Protein AF-A0A7Y4QI23-F1 (afdb_monomer_lite)

pLDDT: mean 88.88, std 5.69, range [62.66, 97.19]

Radius of gyration: 22.79 Å; chains: 1; bounding box: 59×29×66 Å

Sequence (123 aa):
MKRLICFLIILISCCLTSLYIGYHFGFMVGGKRVTTTRAVTLTGDLFVLQKLRTGDFSNATSELEYACFVNSVDVLSDAGWRIPSRRKVVVPLLKAYRQTYRTNQTDWKPVERELEALLKQEP

Secondary structure (DSSP, 8-state):
-HHHHHHHHHHHHHHHHHHHHHHHHHHHHHHHHHHHHHHHHHHHHHHHHHHHHTT-HHHHHHHHHHHHHHHHHHHHH---TTHHHHHHHHHHHHHHHHHHS---GGG--HHHHHHHHHHTT--

Foldseek 3Di:
DVVVVVVVVVVVVVVVVVVVVVVVVCVVVVVVVVVVVVVVVVVLVVVLVVCVVVVVPVVSVVSVVVVLLVVLLVLLPDPDPCSVVVCVVSLVVVVVVVVVDDPPPVPDDPSRVSSVVSSVVPD

Structure (mmCIF, N/CA/C/O backbone):
data_AF-A0A7Y4QI23-F1
#
_entry.id   AF-A0A7Y4QI23-F1
#
loop_
_atom_site.group_PDB
_atom_site.id
_atom_site.type_symbol
_atom_site.label_atom_id
_atom_site.label_alt_id
_atom_site.label_comp_id
_atom_site.label_asym_id
_atom_site.label_entity_id
_atom_site.label_seq_id
_atom_site.pdbx_PDB_ins_code
_atom_site.Cartn_x
_atom_site.Cartn_y
_atom_site.Cartn_z
_atom_site.occupancy
_atom_site.B_iso_or_equiv
_atom_site.auth_seq_id
_atom_site.auth_comp_id
_atom_site.auth_asym_id
_atom_site.auth_atom_id
_atom_site.pdbx_PDB_model_num
ATOM 1 N N . MET A 1 1 ? 39.439 0.978 -44.180 1.00 62.66 1 MET A N 1
ATOM 2 C CA . MET A 1 1 ? 38.376 -0.005 -43.858 1.00 62.66 1 MET A CA 1
ATO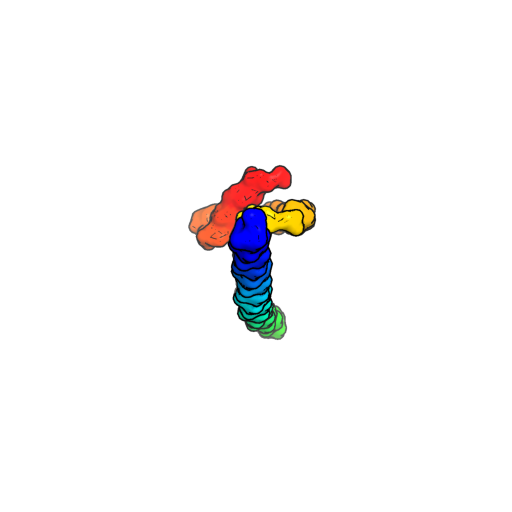M 3 C C . MET A 1 1 ? 38.631 -0.769 -42.555 1.00 62.66 1 MET A C 1
ATOM 5 O O . MET A 1 1 ? 37.814 -0.634 -41.660 1.00 62.66 1 MET A O 1
ATOM 9 N N . LYS A 1 2 ? 39.770 -1.462 -42.362 1.00 73.06 2 LYS A N 1
ATOM 10 C CA . LYS A 1 2 ? 40.076 -2.184 -41.099 1.00 73.06 2 LYS A CA 1
ATOM 11 C C . LYS A 1 2 ? 39.965 -1.329 -39.822 1.00 73.06 2 LYS A C 1
ATOM 13 O O . LYS A 1 2 ? 39.351 -1.759 -38.860 1.00 73.06 2 LYS A O 1
ATOM 18 N N . ARG A 1 3 ? 40.477 -0.090 -39.839 1.00 82.56 3 ARG A N 1
ATOM 19 C CA . ARG A 1 3 ? 40.393 0.830 -38.686 1.00 82.56 3 ARG A CA 1
ATOM 20 C C . ARG A 1 3 ? 38.950 1.212 -38.324 1.00 82.56 3 ARG A C 1
ATOM 22 O O . ARG A 1 3 ? 38.620 1.233 -37.150 1.00 82.56 3 ARG A O 1
ATOM 29 N N . LEU A 1 4 ? 38.086 1.441 -39.318 1.00 84.81 4 LEU A N 1
ATOM 30 C CA . LEU A 1 4 ? 36.665 1.754 -39.097 1.00 84.81 4 LEU A CA 1
ATOM 31 C C . LEU A 1 4 ? 35.911 0.571 -38.478 1.00 84.81 4 LEU A C 1
ATOM 33 O O . LEU A 1 4 ? 35.111 0.766 -37.572 1.00 84.81 4 LEU A O 1
ATOM 37 N N . ILE A 1 5 ? 36.222 -0.653 -38.914 1.00 87.44 5 ILE A N 1
ATOM 38 C CA . ILE A 1 5 ? 35.643 -1.878 -38.346 1.00 87.44 5 ILE A CA 1
ATOM 39 C C . ILE A 1 5 ? 36.075 -2.044 -36.879 1.00 87.44 5 ILE A C 1
ATOM 41 O O . ILE A 1 5 ? 35.233 -2.306 -36.026 1.00 87.44 5 ILE A O 1
ATOM 45 N N . CYS A 1 6 ? 37.353 -1.811 -36.557 1.00 86.88 6 CYS A N 1
ATOM 46 C CA . CYS A 1 6 ? 37.834 -1.829 -35.171 1.00 86.88 6 CYS A CA 1
ATOM 47 C C . CYS A 1 6 ? 37.112 -0.796 -34.289 1.00 86.88 6 CYS A C 1
ATOM 49 O O . CYS A 1 6 ? 36.688 -1.135 -33.187 1.00 86.88 6 CYS A O 1
ATOM 51 N N . PHE A 1 7 ? 36.928 0.439 -34.774 1.00 90.38 7 PHE A N 1
ATOM 52 C CA 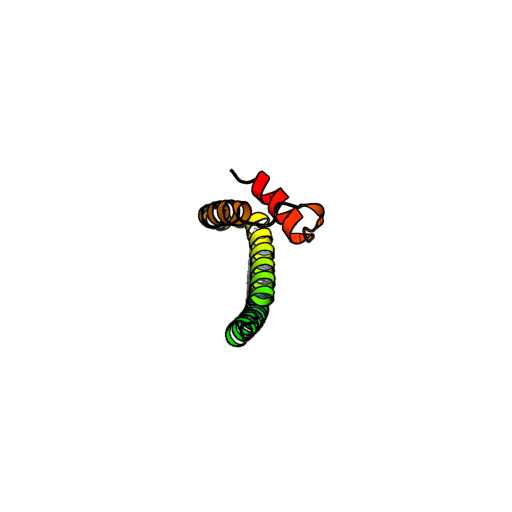. PHE A 1 7 ? 36.199 1.473 -34.030 1.00 90.38 7 PHE A CA 1
ATOM 53 C C . PHE A 1 7 ? 34.738 1.091 -33.776 1.00 90.38 7 PHE A C 1
ATOM 55 O O . PHE A 1 7 ? 34.255 1.265 -32.660 1.00 90.38 7 PHE A O 1
ATOM 62 N N . LEU A 1 8 ? 34.052 0.525 -34.773 1.00 91.56 8 LEU A N 1
ATOM 63 C CA . LEU A 1 8 ? 32.661 0.093 -34.632 1.00 91.56 8 LEU A CA 1
ATOM 64 C C . LEU A 1 8 ? 32.514 -1.016 -33.577 1.00 91.56 8 LEU A C 1
ATOM 66 O O . LEU A 1 8 ? 31.612 -0.964 -32.748 1.00 91.56 8 LEU A O 1
ATOM 70 N N . ILE A 1 9 ? 33.429 -1.990 -33.568 1.00 90.62 9 ILE A N 1
ATOM 71 C CA . ILE A 1 9 ? 33.425 -3.090 -32.591 1.00 90.62 9 ILE A CA 1
ATOM 72 C C . ILE A 1 9 ? 33.644 -2.561 -31.170 1.00 90.62 9 ILE A C 1
ATOM 74 O O . ILE A 1 9 ? 32.941 -2.972 -30.248 1.00 90.62 9 ILE A O 1
ATOM 78 N N . ILE A 1 10 ? 34.584 -1.629 -30.989 1.00 92.50 10 ILE A N 1
ATOM 79 C CA . ILE A 1 10 ? 34.850 -1.010 -29.682 1.00 92.50 10 ILE A CA 1
ATOM 80 C C . ILE A 1 10 ? 33.626 -0.223 -29.204 1.00 92.50 10 ILE A C 1
ATOM 82 O O . ILE A 1 10 ? 33.237 -0.352 -28.044 1.00 92.50 10 ILE A O 1
ATOM 86 N N . LEU A 1 11 ? 32.988 0.541 -30.095 1.00 92.81 11 LEU A N 1
ATOM 87 C CA . LEU A 1 11 ? 31.780 1.301 -29.780 1.00 92.81 11 LEU A CA 1
ATOM 88 C C . LEU A 1 11 ? 30.644 0.370 -29.330 1.00 92.81 11 LEU A C 1
ATOM 90 O O . LEU A 1 11 ? 30.075 0.571 -28.261 1.00 92.81 11 LEU A O 1
ATOM 94 N N . ILE A 1 12 ? 30.364 -0.683 -30.103 1.00 92.88 12 ILE A N 1
ATOM 95 C CA . ILE A 1 12 ? 29.316 -1.664 -29.787 1.00 92.88 12 ILE A CA 1
ATOM 96 C C . ILE A 1 12 ? 29.617 -2.362 -28.455 1.00 92.88 12 ILE A C 1
ATOM 98 O O . ILE A 1 12 ? 28.734 -2.471 -27.608 1.00 92.88 12 ILE A O 1
ATOM 102 N N . SER A 1 13 ? 30.864 -2.780 -28.229 1.00 93.12 13 SER A N 1
ATOM 103 C CA . SER A 1 13 ? 31.288 -3.406 -26.970 1.00 93.12 13 SER A CA 1
ATOM 104 C C . SER A 1 13 ? 31.101 -2.472 -25.763 1.00 93.12 13 SER A C 1
ATOM 106 O O . SER A 1 13 ? 30.573 -2.878 -24.724 1.00 93.12 13 SER A O 1
ATOM 108 N N . CYS A 1 14 ? 31.445 -1.189 -25.907 1.00 91.56 14 CYS A N 1
ATOM 109 C CA . CYS A 1 14 ? 31.246 -0.174 -24.870 1.00 91.56 14 CYS A CA 1
ATOM 110 C C . CYS A 1 14 ? 29.751 0.062 -24.571 1.00 91.56 14 CYS A C 1
ATOM 112 O O . CYS A 1 14 ? 29.333 0.132 -23.412 1.00 91.56 14 CYS A O 1
ATOM 114 N N . CYS A 1 15 ? 28.909 0.107 -25.606 1.00 89.50 15 CYS A N 1
ATOM 115 C CA . CYS A 1 15 ? 27.460 0.227 -25.442 1.00 89.50 15 CYS A CA 1
ATOM 116 C C . CYS A 1 15 ? 26.852 -0.995 -24.737 1.00 89.50 15 CYS A C 1
ATOM 118 O O . CYS A 1 15 ? 26.024 -0.845 -23.843 1.00 89.50 15 CYS A O 1
ATOM 120 N N . LEU A 1 16 ? 27.278 -2.209 -25.093 1.00 91.56 16 LEU A N 1
ATOM 121 C CA . LEU A 1 16 ? 26.758 -3.434 -24.480 1.00 91.56 16 LEU A CA 1
ATOM 122 C C . LEU A 1 16 ? 27.165 -3.561 -23.010 1.00 91.56 16 LEU A C 1
ATOM 124 O O . LEU A 1 16 ? 26.342 -3.919 -22.169 1.00 91.56 16 LEU A O 1
ATOM 128 N N . THR A 1 17 ? 28.414 -3.232 -22.683 1.00 90.25 17 THR A N 1
ATOM 129 C CA . THR A 1 17 ? 28.905 -3.282 -21.298 1.00 90.25 17 THR A CA 1
ATOM 130 C C . THR A 1 17 ? 28.241 -2.227 -20.415 1.00 90.25 17 THR A C 1
ATOM 132 O O . THR A 1 17 ? 27.820 -2.550 -19.305 1.00 90.25 17 THR A O 1
ATOM 135 N N . SER A 1 18 ? 28.058 -0.998 -20.908 1.00 89.62 18 SER A N 1
ATOM 136 C CA . SER A 1 18 ? 27.332 0.050 -20.172 1.00 89.62 18 SER A CA 1
ATOM 137 C C . SER A 1 18 ? 25.857 -0.301 -19.943 1.00 89.62 18 SER A C 1
ATOM 139 O O . SER A 1 18 ? 25.369 -0.149 -18.821 1.00 89.62 18 SER A O 1
ATOM 141 N N . LEU A 1 19 ? 25.165 -0.851 -20.949 1.00 89.75 19 LEU A N 1
ATOM 142 C CA . LEU A 1 19 ? 23.796 -1.363 -20.806 1.00 89.75 19 LEU A CA 1
ATOM 143 C C . LEU A 1 19 ? 23.710 -2.487 -19.769 1.00 89.75 19 LEU A C 1
ATOM 145 O O . LEU A 1 19 ? 22.837 -2.461 -18.902 1.00 89.75 19 LEU A O 1
ATOM 149 N N . TYR A 1 20 ? 24.627 -3.454 -19.828 1.00 90.50 20 TYR A N 1
ATOM 150 C CA . TYR A 1 20 ? 24.655 -4.584 -18.902 1.00 90.50 20 TYR A CA 1
ATOM 151 C C . TYR A 1 20 ? 24.890 -4.137 -17.455 1.00 90.50 20 TYR A C 1
ATOM 153 O O . TYR A 1 20 ? 24.159 -4.554 -16.555 1.00 90.50 20 TYR A O 1
ATOM 161 N N . ILE A 1 21 ? 25.867 -3.252 -17.228 1.00 88.25 21 ILE A N 1
ATOM 162 C CA . ILE A 1 21 ? 26.164 -2.708 -15.897 1.00 88.25 21 ILE A CA 1
ATOM 163 C C . ILE A 1 21 ? 24.973 -1.897 -15.379 1.00 88.25 21 ILE A C 1
ATOM 165 O O . ILE A 1 21 ? 24.564 -2.091 -14.234 1.00 88.25 21 ILE A O 1
ATOM 169 N N . GLY A 1 22 ? 24.378 -1.040 -16.214 1.00 85.56 22 GLY A N 1
ATOM 170 C CA . GLY A 1 22 ? 23.193 -0.261 -15.852 1.00 85.56 22 GLY A CA 1
ATOM 171 C C . GLY A 1 22 ? 22.005 -1.147 -15.472 1.00 85.56 22 GLY A C 1
ATOM 172 O O . GLY A 1 22 ? 21.373 -0.921 -14.439 1.00 85.56 22 GLY A O 1
ATOM 173 N N . TYR A 1 23 ? 21.750 -2.202 -16.250 1.00 85.75 23 TYR A N 1
ATOM 174 C CA . TYR A 1 23 ? 20.704 -3.183 -15.963 1.00 85.75 23 TYR A CA 1
ATOM 175 C C . TYR A 1 23 ? 20.961 -3.931 -14.649 1.00 85.75 23 TYR A C 1
ATOM 177 O O . TYR A 1 23 ? 20.077 -3.996 -13.795 1.00 85.75 23 TYR A O 1
ATOM 185 N N . HIS A 1 24 ? 22.175 -4.449 -14.439 1.00 85.00 24 HIS A N 1
ATOM 186 C CA . HIS A 1 24 ? 22.521 -5.177 -13.216 1.00 85.00 24 HIS A CA 1
ATOM 187 C C . HIS A 1 24 ? 22.464 -4.294 -11.975 1.00 85.00 24 HIS A C 1
ATOM 189 O O . HIS A 1 24 ? 21.939 -4.710 -10.940 1.00 85.00 24 HIS A O 1
ATOM 195 N N . PHE A 1 25 ? 22.987 -3.074 -12.069 1.00 83.00 25 PHE A N 1
ATOM 196 C CA . PHE A 1 25 ? 22.954 -2.131 -10.963 1.00 83.00 25 PHE A CA 1
ATOM 197 C C . PHE A 1 25 ? 21.513 -1.723 -10.643 1.00 83.00 25 PHE A C 1
ATOM 199 O O . PHE A 1 25 ? 21.110 -1.764 -9.480 1.00 83.00 25 PHE A O 1
ATOM 206 N N . GLY A 1 26 ? 20.705 -1.437 -11.668 1.00 80.81 26 GLY A N 1
ATOM 207 C CA . GLY A 1 26 ? 19.275 -1.174 -11.524 1.00 80.81 26 GLY A CA 1
ATOM 208 C C . GLY A 1 26 ? 18.525 -2.339 -10.875 1.00 80.81 26 GLY A C 1
ATOM 209 O O . GLY A 1 26 ? 17.751 -2.125 -9.943 1.00 80.81 26 GLY A O 1
ATOM 210 N N . PHE A 1 27 ? 18.806 -3.577 -11.290 1.00 81.00 27 PHE A N 1
ATOM 211 C CA . PHE A 1 27 ? 18.200 -4.778 -10.715 1.00 81.00 27 PHE A CA 1
ATOM 212 C C . PHE A 1 27 ? 18.607 -4.995 -9.252 1.00 81.00 27 PHE A C 1
ATOM 214 O O . PHE A 1 27 ? 17.754 -5.275 -8.413 1.00 81.00 27 PHE A O 1
ATOM 221 N N . MET A 1 28 ? 19.887 -4.819 -8.910 1.00 81.19 28 MET A N 1
ATOM 222 C CA . MET A 1 28 ? 20.361 -4.962 -7.529 1.00 81.19 28 MET A CA 1
ATOM 223 C C . MET A 1 28 ? 19.789 -3.885 -6.605 1.00 81.19 28 MET A C 1
ATOM 225 O O . MET A 1 28 ? 19.337 -4.195 -5.502 1.00 81.19 28 MET A O 1
ATOM 229 N N . VAL A 1 2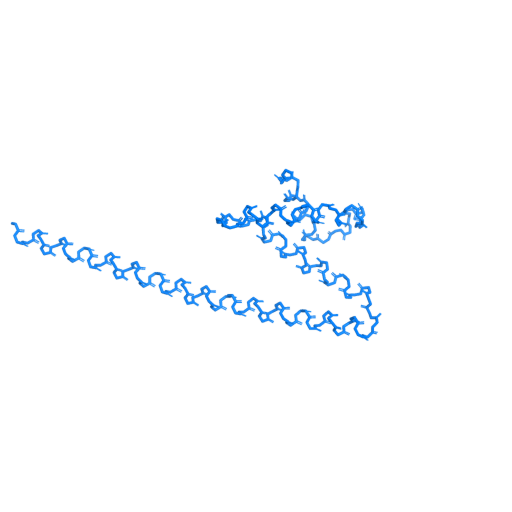9 ? 19.795 -2.622 -7.040 1.00 82.75 29 VAL A N 1
ATOM 230 C CA . VAL A 1 29 ? 19.226 -1.512 -6.265 1.00 82.75 29 VAL A CA 1
ATOM 231 C C . VAL A 1 29 ? 17.715 -1.686 -6.126 1.00 82.75 29 VAL A C 1
ATOM 233 O O . VAL A 1 29 ? 17.189 -1.548 -5.021 1.00 82.75 29 VAL A O 1
ATOM 236 N N . GLY A 1 30 ? 17.025 -2.055 -7.208 1.00 79.19 30 GLY A N 1
ATOM 237 C CA . GLY A 1 30 ? 15.600 -2.375 -7.193 1.00 79.19 30 GLY A CA 1
ATOM 238 C C . GLY A 1 30 ? 15.277 -3.525 -6.240 1.00 79.19 30 GLY A C 1
ATOM 239 O O . GLY A 1 30 ? 14.390 -3.394 -5.401 1.00 79.19 30 GLY A O 1
ATOM 240 N N . GLY A 1 31 ? 16.050 -4.613 -6.287 1.00 83.06 31 GLY A N 1
ATOM 241 C CA . GLY A 1 31 ? 15.901 -5.761 -5.393 1.00 83.06 31 GLY A CA 1
ATOM 242 C C . GLY A 1 31 ? 16.083 -5.394 -3.920 1.00 83.06 31 GLY A C 1
ATOM 243 O O . GLY A 1 31 ? 15.255 -5.766 -3.091 1.00 83.06 31 GLY A O 1
ATOM 244 N N . LYS A 1 32 ? 17.113 -4.603 -3.585 1.00 82.00 32 LYS A N 1
ATOM 245 C CA . LYS A 1 32 ? 17.318 -4.104 -2.214 1.00 82.00 32 LYS A CA 1
ATOM 246 C C . LYS A 1 32 ? 16.152 -3.236 -1.747 1.00 82.00 32 LYS A C 1
ATOM 248 O O . LYS A 1 32 ? 15.644 -3.465 -0.655 1.00 82.00 32 LYS A O 1
ATOM 253 N N . ARG A 1 33 ? 15.690 -2.298 -2.584 1.00 79.00 33 ARG A N 1
ATOM 254 C CA . ARG A 1 33 ? 14.532 -1.442 -2.275 1.00 79.00 33 ARG A CA 1
ATOM 255 C C . ARG A 1 33 ? 13.278 -2.269 -2.003 1.00 79.00 33 ARG A C 1
ATOM 257 O O . ARG A 1 33 ? 12.649 -2.068 -0.974 1.00 79.00 33 ARG A O 1
ATOM 264 N N . VAL A 1 34 ? 12.965 -3.243 -2.861 1.00 83.62 34 VAL A N 1
ATOM 265 C CA . VAL A 1 34 ? 11.803 -4.129 -2.679 1.00 83.62 34 VAL A CA 1
ATOM 266 C C . VAL A 1 34 ? 11.892 -4.907 -1.367 1.00 83.62 34 VAL A C 1
ATOM 268 O O . VAL A 1 34 ? 10.896 -5.006 -0.653 1.00 83.62 34 VAL A O 1
ATOM 271 N N . THR A 1 35 ? 13.064 -5.441 -1.018 1.00 85.19 35 THR A N 1
ATOM 272 C CA . THR A 1 35 ? 13.259 -6.153 0.254 1.00 85.19 35 THR A CA 1
ATOM 273 C C . THR A 1 35 ? 13.063 -5.231 1.453 1.00 85.19 35 THR A C 1
ATOM 275 O O . THR A 1 35 ? 12.365 -5.605 2.393 1.00 85.19 35 THR A O 1
ATOM 278 N N . THR A 1 36 ? 13.617 -4.016 1.416 1.00 83.44 36 THR A N 1
ATOM 279 C CA . THR A 1 36 ? 13.420 -3.021 2.478 1.00 83.44 36 THR A CA 1
ATOM 280 C C . THR A 1 36 ? 11.947 -2.647 2.624 1.00 83.44 36 THR A C 1
ATOM 282 O O . THR A 1 36 ? 11.429 -2.698 3.735 1.00 83.44 36 THR A O 1
ATOM 285 N N . THR A 1 37 ? 11.244 -2.354 1.525 1.00 83.44 37 THR A N 1
ATOM 286 C CA . THR A 1 37 ? 9.803 -2.058 1.558 1.00 83.44 37 THR A CA 1
ATOM 287 C C . THR A 1 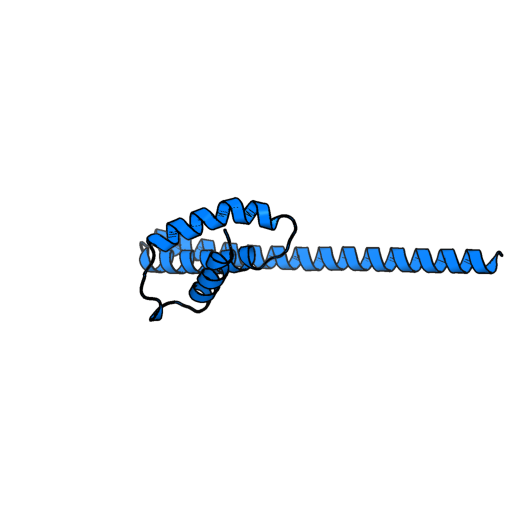37 ? 9.016 -3.219 2.159 1.00 83.44 37 THR A C 1
ATOM 289 O O . THR A 1 37 ? 8.220 -3.003 3.064 1.00 83.44 37 THR A O 1
ATOM 292 N N . ARG A 1 38 ? 9.291 -4.464 1.744 1.00 85.75 38 ARG A N 1
ATOM 293 C CA . ARG A 1 38 ? 8.635 -5.657 2.308 1.00 85.75 38 ARG A CA 1
ATOM 294 C C . ARG A 1 38 ? 8.886 -5.821 3.805 1.00 85.75 38 ARG A C 1
ATOM 296 O O . ARG A 1 38 ? 7.969 -6.208 4.518 1.00 85.75 38 ARG A O 1
ATOM 303 N N . ALA A 1 39 ? 10.098 -5.538 4.281 1.00 86.44 39 ALA A N 1
ATOM 304 C CA . ALA A 1 39 ? 10.417 -5.612 5.704 1.00 86.44 39 ALA A CA 1
ATOM 305 C C . ALA A 1 39 ? 9.638 -4.564 6.517 1.00 86.44 39 ALA A C 1
ATOM 307 O O . ALA A 1 39 ? 9.119 -4.877 7.590 1.00 86.44 39 ALA A O 1
ATOM 308 N N . VAL A 1 40 ? 9.505 -3.344 5.986 1.00 84.25 40 VAL A N 1
ATOM 309 C CA . VAL A 1 40 ? 8.697 -2.280 6.601 1.00 84.25 40 VAL A CA 1
ATOM 310 C C . VAL A 1 40 ? 7.218 -2.668 6.622 1.00 84.25 40 VAL A C 1
ATOM 312 O O . VAL A 1 40 ? 6.603 -2.603 7.683 1.00 84.25 40 VAL A O 1
ATOM 315 N N . THR A 1 41 ? 6.668 -3.145 5.498 1.00 87.19 41 THR A N 1
ATOM 316 C CA . THR A 1 41 ? 5.278 -3.623 5.420 1.00 87.19 41 THR A CA 1
ATOM 317 C C . THR A 1 41 ? 5.021 -4.746 6.420 1.00 87.19 41 THR A C 1
ATOM 319 O O . THR A 1 41 ? 4.095 -4.643 7.211 1.00 87.19 41 THR A O 1
ATOM 322 N N . LEU A 1 42 ? 5.889 -5.763 6.474 1.00 89.25 42 LEU A N 1
ATOM 323 C CA . LEU A 1 42 ? 5.756 -6.874 7.420 1.00 89.25 42 LEU A CA 1
ATOM 324 C C . LEU A 1 42 ? 5.747 -6.398 8.877 1.00 89.25 42 LEU A C 1
ATOM 326 O O . LEU A 1 42 ? 4.960 -6.882 9.686 1.00 89.25 42 LEU A O 1
ATOM 330 N N . THR A 1 43 ? 6.627 -5.456 9.218 1.00 89.56 43 THR A N 1
ATOM 331 C CA . THR A 1 43 ? 6.705 -4.908 10.579 1.00 89.56 43 THR A CA 1
ATOM 332 C C . THR A 1 43 ? 5.430 -4.137 10.927 1.00 89.56 43 THR A C 1
ATOM 334 O O . THR A 1 43 ? 4.889 -4.318 12.017 1.00 89.56 43 THR A O 1
ATOM 337 N N . GLY A 1 44 ? 4.918 -3.326 9.994 1.00 89.50 44 GLY A N 1
ATOM 338 C CA . GLY A 1 44 ? 3.645 -2.619 10.149 1.00 89.50 44 GLY A CA 1
ATOM 339 C C . GLY A 1 44 ? 2.466 -3.576 10.320 1.00 89.50 44 GLY A C 1
ATOM 340 O O . GLY A 1 44 ? 1.698 -3.441 11.271 1.00 89.50 44 GLY A O 1
ATOM 341 N N . ASP A 1 45 ? 2.377 -4.597 9.468 1.00 90.69 45 ASP A N 1
ATOM 342 C CA . ASP A 1 45 ? 1.324 -5.613 9.519 1.00 90.69 45 ASP A CA 1
ATOM 343 C C . ASP A 1 45 ? 1.339 -6.369 10.853 1.00 90.69 45 ASP A C 1
ATOM 345 O O . ASP A 1 45 ? 0.295 -6.552 11.479 1.00 90.69 45 ASP A O 1
ATOM 349 N N . LEU A 1 46 ? 2.520 -6.768 11.341 1.00 93.69 46 LEU A N 1
ATOM 350 C CA . LEU A 1 46 ? 2.658 -7.431 12.641 1.00 93.69 46 LEU A CA 1
ATOM 351 C C . LEU A 1 46 ? 2.192 -6.540 13.795 1.00 93.69 46 LEU A C 1
ATOM 353 O O . LEU A 1 46 ? 1.512 -7.022 14.702 1.00 93.69 46 LEU A O 1
ATOM 357 N N . PHE A 1 47 ? 2.516 -5.249 13.752 1.00 93.25 47 PHE A N 1
ATOM 358 C CA . PHE A 1 47 ? 2.080 -4.296 14.768 1.00 93.25 47 PHE A CA 1
ATOM 359 C C . PHE A 1 47 ? 0.556 -4.107 14.762 1.00 93.25 47 PHE A C 1
ATOM 361 O O . PHE A 1 47 ? -0.076 -4.123 15.821 1.00 93.25 47 PHE A O 1
ATOM 368 N N . VAL A 1 48 ? -0.059 -4.010 13.580 1.00 94.62 48 VAL A N 1
ATOM 369 C CA . VAL A 1 48 ? -1.523 -3.963 13.433 1.00 94.62 48 VAL A CA 1
ATOM 370 C C . VAL A 1 48 ? -2.165 -5.250 13.953 1.00 94.62 48 VAL A C 1
ATOM 372 O O . VAL A 1 48 ? -3.112 -5.193 14.736 1.00 94.62 48 VAL A O 1
ATOM 375 N N . LEU A 1 49 ? -1.627 -6.418 13.591 1.00 95.31 49 LEU A N 1
ATOM 376 C CA . LEU A 1 49 ? -2.120 -7.712 14.074 1.00 95.31 49 LEU A CA 1
ATOM 377 C C . LEU A 1 49 ? -2.028 -7.834 15.599 1.00 95.31 49 LEU A C 1
ATOM 379 O O . LEU A 1 49 ? -2.926 -8.400 16.224 1.00 95.31 49 LEU A O 1
ATOM 383 N N . GLN A 1 50 ? -0.973 -7.294 16.210 1.00 96.44 50 GLN A N 1
ATOM 384 C CA . GLN A 1 50 ? -0.845 -7.255 17.662 1.00 96.44 50 GLN A CA 1
ATOM 385 C C . GLN A 1 50 ? -1.947 -6.399 18.295 1.00 96.44 50 GLN A C 1
ATOM 387 O O . GLN A 1 50 ? -2.607 -6.876 19.216 1.00 96.44 50 GLN A O 1
ATOM 392 N N . LYS A 1 51 ? -2.204 -5.195 17.764 1.00 94.12 51 LYS A N 1
ATOM 393 C CA . LYS A 1 51 ? -3.296 -4.320 18.229 1.00 94.12 51 LYS A CA 1
ATOM 394 C C . LYS A 1 51 ? -4.666 -4.993 18.112 1.00 94.12 51 LYS A C 1
ATOM 396 O O . LYS A 1 51 ? -5.461 -4.944 19.049 1.00 94.12 51 LYS A O 1
ATOM 401 N N . LEU A 1 52 ? -4.922 -5.691 17.003 1.00 95.62 52 LEU A N 1
ATOM 402 C CA . LEU A 1 52 ? -6.153 -6.468 16.822 1.00 95.62 52 LEU A CA 1
ATOM 403 C C . LEU A 1 52 ? -6.295 -7.567 17.883 1.00 95.62 52 LEU A C 1
ATOM 405 O O . LEU A 1 52 ? -7.376 -7.746 18.440 1.00 95.62 52 LEU A O 1
ATOM 409 N N . ARG A 1 53 ? -5.209 -8.279 18.210 1.00 96.44 53 ARG A N 1
ATOM 410 C CA . ARG A 1 53 ? -5.218 -9.320 19.254 1.00 96.44 53 ARG A CA 1
ATOM 411 C C . ARG A 1 53 ? -5.416 -8.766 20.661 1.00 96.44 53 ARG A C 1
ATOM 413 O O . ARG A 1 53 ? -5.976 -9.466 21.497 1.00 96.44 53 ARG A O 1
ATOM 420 N N . THR A 1 54 ? -4.977 -7.539 20.926 1.00 97.19 54 THR A N 1
ATOM 421 C CA . THR A 1 54 ? -5.201 -6.866 22.214 1.00 97.19 54 THR A CA 1
ATOM 422 C C . THR A 1 54 ? -6.557 -6.158 22.293 1.00 97.19 54 THR A C 1
ATOM 424 O O . THR A 1 54 ? -6.842 -5.528 23.306 1.00 97.19 54 THR A O 1
ATOM 427 N N . GLY A 1 55 ? -7.394 -6.247 21.251 1.00 96.38 55 GLY A N 1
ATOM 428 C CA . GLY A 1 55 ? -8.710 -5.601 21.198 1.00 96.38 55 GLY A CA 1
ATOM 429 C C . GLY A 1 55 ? -8.669 -4.095 20.918 1.00 96.38 55 GLY A C 1
ATOM 430 O O . GLY A 1 55 ? -9.695 -3.426 21.018 1.00 96.38 55 GLY A O 1
ATOM 431 N N . ASP A 1 56 ? -7.511 -3.550 20.538 1.00 96.56 56 ASP A N 1
ATOM 432 C CA . ASP A 1 56 ? -7.349 -2.140 20.171 1.00 96.56 56 ASP A CA 1
ATOM 433 C C . ASP A 1 56 ? -7.752 -1.917 18.703 1.00 96.56 56 ASP A C 1
ATOM 435 O O . ASP A 1 56 ? -6.934 -1.631 17.823 1.00 96.56 56 ASP A O 1
ATOM 439 N N . PHE A 1 57 ? -9.042 -2.119 18.425 1.00 94.88 57 PHE A N 1
ATOM 440 C CA . PHE A 1 57 ? -9.587 -2.065 17.069 1.00 94.88 57 PHE A CA 1
ATOM 441 C C . PHE A 1 57 ? -9.502 -0.664 16.465 1.00 94.88 57 PHE A C 1
ATOM 443 O O . PHE A 1 57 ? -9.160 -0.532 15.298 1.00 94.88 57 PHE A O 1
ATOM 450 N N . SER A 1 58 ? -9.755 0.387 17.251 1.00 93.31 58 SER A N 1
ATOM 451 C CA . SER A 1 58 ? -9.738 1.764 16.744 1.00 93.31 58 SER A CA 1
ATOM 452 C C . SER A 1 58 ? -8.354 2.157 16.223 1.00 93.31 58 SER A C 1
ATOM 454 O O . SER A 1 58 ? -8.235 2.683 15.113 1.00 93.31 58 SER A O 1
ATOM 456 N N . ASN A 1 59 ? -7.293 1.881 16.990 1.00 92.81 59 ASN A N 1
ATOM 457 C CA . ASN A 1 59 ? -5.944 2.199 16.531 1.00 92.81 59 ASN A CA 1
ATOM 458 C C . ASN A 1 59 ? -5.493 1.253 15.420 1.00 92.81 59 ASN A C 1
ATOM 460 O O . ASN A 1 59 ? -4.816 1.702 14.499 1.00 92.81 59 ASN A O 1
ATOM 464 N N . ALA A 1 60 ? -5.862 -0.030 15.474 1.00 93.88 60 ALA A N 1
ATOM 465 C CA . ALA A 1 60 ? -5.559 -0.969 14.397 1.00 93.88 60 ALA A CA 1
ATOM 466 C C . ALA A 1 60 ? -6.179 -0.525 13.063 1.00 93.88 60 ALA A C 1
ATOM 468 O O . ALA A 1 60 ? -5.485 -0.506 12.049 1.00 93.88 60 ALA A O 1
ATOM 469 N N . THR A 1 61 ? -7.450 -0.112 13.071 1.00 93.06 61 THR A N 1
ATOM 470 C CA . THR A 1 61 ? -8.144 0.403 11.887 1.00 93.06 61 THR A CA 1
ATOM 471 C C . THR A 1 61 ? -7.467 1.661 11.357 1.00 93.06 61 THR A C 1
ATOM 473 O O . THR A 1 61 ? -7.144 1.708 10.177 1.00 93.06 61 THR A O 1
ATOM 476 N N . SER A 1 62 ? -7.165 2.641 12.215 1.00 91.75 62 SER A N 1
ATOM 477 C CA . SER A 1 62 ? -6.504 3.892 11.803 1.00 91.75 62 SER A CA 1
ATOM 478 C C . SER A 1 62 ? -5.133 3.664 11.145 1.00 91.75 62 SER A C 1
ATOM 480 O O . SER A 1 62 ? -4.790 4.324 10.161 1.00 91.75 62 SER A O 1
ATOM 482 N N . GLU A 1 63 ? -4.347 2.709 11.651 1.00 92.62 63 GLU A N 1
ATOM 483 C CA . GLU A 1 63 ? -3.051 2.336 11.063 1.00 92.62 63 GLU A CA 1
ATOM 484 C C . GLU A 1 63 ? -3.212 1.595 9.735 1.00 92.62 63 GLU A C 1
ATOM 486 O O . GLU A 1 63 ? -2.500 1.880 8.772 1.00 92.62 63 GLU A O 1
ATOM 491 N N . LEU A 1 64 ? -4.167 0.663 9.665 1.00 93.31 64 LEU A N 1
ATOM 492 C CA . LEU A 1 64 ? -4.448 -0.095 8.449 1.00 93.31 64 LEU A CA 1
ATOM 493 C C . LEU A 1 64 ? -4.957 0.828 7.337 1.00 93.31 64 LEU A C 1
ATOM 495 O O . LEU A 1 64 ? -4.516 0.714 6.195 1.00 93.31 64 LEU A O 1
ATOM 499 N N . GLU A 1 65 ? -5.821 1.785 7.671 1.00 92.94 65 GLU A N 1
ATOM 500 C CA . GLU A 1 65 ? -6.273 2.838 6.761 1.00 92.94 65 GLU A CA 1
ATOM 501 C C . GLU A 1 65 ? -5.111 3.691 6.271 1.00 92.94 65 GLU A C 1
ATOM 503 O O . GLU A 1 65 ? -4.966 3.892 5.068 1.00 92.94 65 GLU A O 1
ATOM 508 N N . TYR A 1 66 ? -4.249 4.155 7.180 1.00 91.88 66 TYR A N 1
ATOM 509 C CA . TYR A 1 66 ? -3.085 4.950 6.806 1.00 91.88 66 TYR A CA 1
ATOM 510 C C . TYR A 1 66 ? -2.170 4.186 5.840 1.00 91.88 66 TYR A C 1
ATOM 512 O O . TYR A 1 66 ? -1.843 4.703 4.770 1.00 91.88 66 TYR A O 1
ATOM 520 N N . ALA A 1 67 ? -1.819 2.940 6.163 1.00 91.31 67 ALA A N 1
ATOM 521 C CA . ALA A 1 67 ? -1.007 2.092 5.297 1.00 91.31 67 ALA A CA 1
ATOM 522 C C . ALA A 1 67 ? -1.692 1.829 3.945 1.00 91.31 67 ALA A C 1
ATOM 524 O O . ALA A 1 67 ? -1.046 1.882 2.897 1.00 91.31 67 ALA A O 1
ATOM 525 N N . CYS A 1 68 ? -3.004 1.583 3.940 1.00 92.00 68 CYS A N 1
ATOM 526 C CA . CYS A 1 68 ? -3.779 1.394 2.718 1.00 92.00 68 CYS A CA 1
ATOM 527 C C . CYS A 1 68 ? -3.760 2.654 1.841 1.00 92.00 68 CYS A C 1
ATOM 529 O O . CYS A 1 68 ? -3.525 2.557 0.635 1.00 92.00 68 CYS A O 1
ATOM 531 N N . PHE A 1 69 ? -3.944 3.837 2.430 1.00 94.19 69 PHE A N 1
ATOM 532 C CA . PHE A 1 69 ? -3.971 5.104 1.703 1.00 94.19 69 PHE A CA 1
ATOM 533 C C . PHE A 1 69 ? -2.602 5.476 1.138 1.00 94.19 69 PHE A C 1
ATOM 535 O O . PHE A 1 69 ? -2.536 5.848 -0.030 1.00 94.19 69 PHE A O 1
ATOM 542 N N . VAL A 1 70 ? -1.516 5.298 1.899 1.00 91.81 70 VAL A N 1
ATOM 543 C CA . VAL A 1 70 ? -0.145 5.510 1.398 1.00 91.81 70 VAL A CA 1
ATOM 544 C C . VAL A 1 70 ? 0.134 4.607 0.194 1.00 91.81 70 VAL A C 1
ATOM 546 O O . VAL A 1 70 ? 0.472 5.094 -0.880 1.00 91.81 70 VAL A O 1
ATOM 549 N N . ASN A 1 71 ? -0.103 3.299 0.330 1.00 90.62 71 ASN A N 1
ATOM 550 C CA . ASN A 1 71 ? 0.112 2.356 -0.772 1.00 90.62 71 ASN A CA 1
ATOM 551 C C . ASN A 1 71 ? -0.786 2.659 -1.985 1.00 90.62 71 ASN A C 1
ATOM 553 O O . ASN A 1 71 ? -0.414 2.395 -3.128 1.00 90.62 71 ASN A O 1
ATOM 557 N N . SER A 1 72 ? -1.984 3.198 -1.752 1.00 93.12 72 SER A N 1
ATOM 558 C CA . SER A 1 72 ? -2.902 3.590 -2.822 1.00 93.12 72 SER A CA 1
ATOM 559 C C . SER A 1 72 ? -2.405 4.820 -3.573 1.00 93.12 72 SER A C 1
ATOM 561 O O . SER A 1 72 ? -2.450 4.823 -4.798 1.00 93.12 72 SER A O 1
ATOM 563 N N . VAL A 1 73 ? -1.885 5.827 -2.868 1.00 93.69 73 VAL A N 1
ATOM 564 C CA . VAL A 1 73 ? -1.232 6.992 -3.485 1.00 93.69 73 VAL A CA 1
ATOM 565 C C . VAL A 1 73 ? -0.069 6.544 -4.374 1.00 93.69 73 VAL A C 1
ATOM 567 O O . VAL A 1 73 ? 0.009 6.979 -5.524 1.00 93.69 73 VAL A O 1
ATOM 570 N N . ASP A 1 74 ? 0.763 5.605 -3.916 1.00 89.69 74 ASP A N 1
ATOM 571 C CA . ASP A 1 74 ? 1.854 5.047 -4.729 1.00 89.69 74 ASP A CA 1
ATOM 572 C C . ASP A 1 74 ? 1.325 4.378 -6.012 1.00 89.69 74 ASP A C 1
ATOM 574 O O . ASP A 1 74 ? 1.814 4.633 -7.111 1.00 89.69 74 ASP A O 1
ATOM 578 N N . VAL A 1 75 ? 0.272 3.559 -5.912 1.00 90.25 75 VAL A N 1
ATOM 579 C CA . VAL A 1 75 ? -0.330 2.893 -7.084 1.00 90.25 75 VAL A CA 1
ATOM 580 C C . VAL A 1 75 ? -0.976 3.889 -8.054 1.00 90.25 75 VAL A C 1
ATOM 582 O O . VAL A 1 75 ? -0.951 3.677 -9.269 1.00 90.25 75 VAL A O 1
ATOM 585 N N . LEU A 1 76 ? -1.586 4.958 -7.548 1.00 90.38 76 LEU A N 1
ATOM 586 C CA . LEU A 1 76 ? -2.267 5.957 -8.373 1.00 90.38 76 LEU A CA 1
ATOM 587 C C . LEU A 1 76 ? -1.303 6.977 -8.996 1.00 90.38 76 LEU A C 1
ATOM 589 O O . LEU A 1 76 ? -1.612 7.535 -10.046 1.00 90.38 76 LEU A O 1
ATOM 593 N N . SER A 1 77 ? -0.129 7.184 -8.403 1.00 90.06 77 SER A N 1
ATOM 594 C CA . SER A 1 77 ? 0.908 8.081 -8.930 1.00 90.06 77 SER A CA 1
ATOM 595 C C . SER A 1 77 ? 1.909 7.386 -9.867 1.00 90.06 77 SER A C 1
ATOM 597 O O . SER A 1 77 ? 2.527 8.053 -10.697 1.00 90.06 77 SER A O 1
ATOM 599 N N . ASP A 1 78 ? 2.049 6.057 -9.805 1.00 87.56 78 ASP A N 1
ATOM 600 C CA . ASP A 1 78 ? 3.005 5.301 -10.629 1.00 87.56 78 ASP A CA 1
ATOM 601 C C . ASP A 1 78 ? 2.560 5.180 -12.105 1.00 87.56 78 ASP A C 1
ATOM 603 O O . ASP A 1 78 ? 1.431 4.793 -12.406 1.00 87.56 78 ASP A O 1
ATOM 607 N N . ALA A 1 79 ? 3.468 5.467 -13.043 1.00 82.12 79 ALA A N 1
ATOM 608 C CA . ALA A 1 79 ? 3.267 5.348 -14.492 1.00 82.12 79 ALA A CA 1
ATOM 609 C C . ALA A 1 79 ? 3.694 3.979 -15.075 1.00 82.12 79 ALA A C 1
ATOM 611 O O . ALA A 1 79 ? 3.787 3.808 -16.293 1.00 82.12 79 ALA A O 1
ATOM 612 N N . GLY A 1 80 ? 3.991 2.993 -14.226 1.00 84.62 80 GLY A N 1
ATOM 613 C CA . GLY A 1 80 ? 4.455 1.671 -14.628 1.00 84.62 80 GLY A CA 1
ATOM 614 C C . GLY A 1 80 ? 3.451 0.907 -15.497 1.00 84.62 80 GLY A C 1
ATOM 615 O O . GLY A 1 80 ? 2.242 0.931 -15.280 1.00 84.62 80 GLY A O 1
ATOM 616 N N . TRP A 1 81 ? 3.949 0.124 -16.456 1.00 77.38 81 TRP A N 1
ATOM 617 C CA . TRP A 1 81 ? 3.108 -0.572 -17.444 1.00 77.38 81 TRP A CA 1
ATOM 618 C C . TRP A 1 81 ? 2.077 -1.556 -16.849 1.00 77.38 81 TRP A C 1
ATOM 620 O O . TRP A 1 81 ? 1.074 -1.859 -17.489 1.00 77.38 81 TRP A O 1
ATOM 630 N N . ARG A 1 82 ? 2.294 -2.063 -15.624 1.00 79.81 82 ARG A N 1
ATOM 631 C CA . ARG A 1 82 ? 1.343 -2.945 -14.906 1.00 79.81 82 ARG A CA 1
ATOM 632 C C . ARG A 1 82 ? 0.308 -2.193 -14.073 1.00 79.81 82 ARG A C 1
ATOM 634 O O . ARG A 1 82 ? -0.630 -2.814 -13.569 1.00 79.81 82 ARG A O 1
ATOM 641 N N . ILE A 1 83 ? 0.488 -0.892 -13.884 1.00 87.88 83 ILE A N 1
ATOM 642 C CA . ILE A 1 83 ? -0.332 -0.079 -12.994 1.00 87.88 83 ILE A CA 1
ATOM 643 C C . ILE A 1 83 ? -1.778 0.063 -13.485 1.00 87.88 83 ILE A C 1
ATOM 645 O O . ILE A 1 83 ? -2.666 -0.144 -12.658 1.00 87.88 83 ILE A O 1
ATOM 649 N N . PRO A 1 84 ? -2.077 0.271 -14.786 1.00 88.19 84 PRO A N 1
ATOM 650 C CA . PRO A 1 84 ? -3.463 0.393 -15.248 1.00 88.19 84 PRO A CA 1
ATOM 651 C C . PRO A 1 84 ? -4.350 -0.795 -14.847 1.00 88.19 84 PRO A C 1
ATOM 653 O O . PRO A 1 84 ? -5.485 -0.613 -14.410 1.00 88.19 84 PRO A O 1
ATOM 656 N N . SER A 1 85 ? -3.826 -2.023 -14.916 1.00 87.19 85 SER A N 1
ATOM 657 C CA . SER A 1 85 ? -4.558 -3.223 -14.488 1.00 87.19 85 SER A CA 1
ATOM 658 C C . SER A 1 85 ? -4.796 -3.267 -12.978 1.00 87.19 85 SER A C 1
ATOM 660 O O . SER A 1 85 ? -5.841 -3.742 -12.544 1.00 87.19 85 SER A O 1
ATOM 662 N N . ARG A 1 86 ? -3.857 -2.759 -12.168 1.00 87.88 86 ARG A N 1
ATOM 663 C CA . ARG A 1 86 ? -4.039 -2.651 -10.711 1.00 87.88 86 ARG A CA 1
ATOM 664 C C . ARG A 1 86 ? -5.067 -1.582 -10.356 1.00 87.88 86 ARG A C 1
ATOM 666 O O . ARG A 1 86 ? -5.928 -1.845 -9.522 1.00 87.88 86 ARG A O 1
ATOM 673 N N . ARG A 1 87 ? -5.032 -0.422 -11.023 1.00 92.12 87 ARG A N 1
ATOM 674 C CA . ARG A 1 87 ? -5.997 0.668 -10.801 1.00 92.12 87 ARG A CA 1
ATOM 675 C C . ARG A 1 87 ? -7.435 0.216 -11.047 1.00 92.12 87 ARG A C 1
ATOM 677 O O . ARG A 1 87 ? -8.291 0.503 -10.221 1.00 92.12 87 ARG A O 1
ATOM 684 N N . LYS A 1 88 ? -7.683 -0.608 -12.075 1.00 91.56 88 LYS A N 1
ATOM 685 C CA . LYS A 1 88 ? -9.012 -1.203 -12.340 1.00 91.56 88 LYS A CA 1
ATOM 686 C C . LYS A 1 88 ? -9.599 -1.992 -11.164 1.00 91.56 88 LYS A C 1
ATOM 688 O O . LYS A 1 88 ? -10.815 -2.079 -11.055 1.00 91.56 88 LYS A O 1
ATOM 693 N N . VAL A 1 89 ? -8.759 -2.578 -10.312 1.00 90.12 89 VAL A N 1
ATOM 694 C CA . VAL A 1 89 ? -9.200 -3.330 -9.125 1.00 90.12 89 VAL A CA 1
ATOM 695 C C . VAL A 1 89 ? -9.256 -2.425 -7.896 1.00 90.12 89 VAL A C 1
ATOM 697 O O . VAL A 1 89 ? -10.211 -2.474 -7.129 1.00 90.12 89 VAL A O 1
ATOM 700 N N . VAL A 1 90 ? -8.232 -1.593 -7.707 1.00 91.56 90 VAL A N 1
ATOM 701 C CA . VAL A 1 90 ? -8.043 -0.802 -6.486 1.00 91.56 90 VAL A CA 1
ATOM 702 C C . VAL A 1 90 ? -8.968 0.419 -6.437 1.00 91.56 90 VAL A C 1
ATOM 704 O O . VAL A 1 90 ? -9.556 0.686 -5.393 1.00 91.56 90 VAL A O 1
ATOM 707 N N . VAL A 1 91 ? -9.151 1.135 -7.552 1.00 94.38 91 VAL A N 1
ATOM 708 C CA . VAL A 1 91 ? -9.946 2.377 -7.595 1.00 94.38 91 VAL A CA 1
ATOM 709 C C . VAL A 1 91 ? -11.401 2.154 -7.161 1.00 94.38 91 VAL A C 1
ATOM 711 O O . VAL A 1 91 ? -11.856 2.902 -6.295 1.00 94.38 91 VAL A O 1
ATOM 714 N N . PRO A 1 92 ? -12.140 1.139 -7.660 1.00 94.25 92 PRO A N 1
ATOM 715 C CA . PRO A 1 92 ? -13.517 0.913 -7.219 1.00 94.25 92 PRO A CA 1
ATOM 716 C C . PRO A 1 92 ? -13.625 0.594 -5.724 1.00 94.25 92 PRO A C 1
ATOM 718 O O . PRO A 1 92 ? -14.511 1.116 -5.051 1.00 94.25 92 PRO A O 1
ATOM 721 N N . LEU A 1 93 ? -12.703 -0.219 -5.192 1.00 93.06 93 LEU A N 1
ATOM 722 C CA . LEU A 1 93 ? -12.675 -0.580 -3.770 1.00 93.06 93 LEU A CA 1
ATOM 723 C C . LEU A 1 93 ? -12.404 0.641 -2.888 1.00 93.06 93 LEU A C 1
ATOM 725 O O . LEU A 1 93 ? -13.079 0.831 -1.879 1.00 93.06 93 LEU A O 1
ATOM 729 N N . LEU A 1 94 ? -11.463 1.497 -3.293 1.00 93.44 94 LEU A N 1
ATOM 730 C CA . LEU A 1 94 ? -11.181 2.746 -2.592 1.00 93.44 94 LEU A CA 1
ATOM 731 C C . LEU A 1 94 ? -12.367 3.702 -2.652 1.00 93.44 94 LEU A C 1
ATOM 733 O O . LEU A 1 94 ? -12.767 4.212 -1.611 1.00 93.44 94 LEU A O 1
ATOM 737 N N . LYS A 1 95 ? -12.965 3.915 -3.832 1.00 92.94 95 LYS A N 1
ATOM 738 C CA . LYS A 1 95 ? -14.157 4.766 -3.981 1.00 92.94 95 LYS A CA 1
ATOM 739 C C . LYS A 1 95 ? -15.288 4.272 -3.066 1.00 92.94 95 LYS A C 1
ATOM 741 O O . LYS A 1 95 ? -15.880 5.083 -2.360 1.00 92.94 95 LYS A O 1
ATOM 746 N N . ALA A 1 96 ? -15.533 2.961 -3.009 1.00 93.06 96 ALA A N 1
ATOM 747 C CA . ALA A 1 96 ? -16.536 2.372 -2.120 1.00 93.06 96 ALA A CA 1
ATOM 748 C C . ALA A 1 96 ? -16.199 2.572 -0.631 1.00 93.06 96 ALA A C 1
ATOM 750 O O . ALA A 1 96 ? -17.043 3.035 0.132 1.00 93.06 96 ALA A O 1
ATOM 751 N N . TYR A 1 97 ? -14.960 2.295 -0.212 1.00 92.69 97 TYR A N 1
ATOM 752 C CA . TYR A 1 97 ? -14.546 2.492 1.182 1.00 92.69 97 TYR A CA 1
ATOM 753 C C . TYR A 1 97 ? -14.668 3.960 1.609 1.00 92.69 97 TYR A C 1
ATOM 755 O O . TYR A 1 97 ? -15.194 4.270 2.680 1.00 92.69 97 TYR A O 1
ATOM 763 N N . ARG A 1 98 ? -14.257 4.885 0.735 1.00 89.69 98 ARG A N 1
ATOM 764 C CA . ARG A 1 98 ? -14.303 6.332 0.980 1.00 89.69 98 ARG A CA 1
ATOM 765 C C . ARG A 1 98 ? -15.720 6.867 1.179 1.00 89.69 98 ARG A C 1
ATOM 767 O O . ARG A 1 98 ? -15.873 7.835 1.913 1.00 89.69 98 ARG A O 1
ATOM 774 N N . GLN A 1 99 ? -16.748 6.225 0.621 1.00 89.31 99 GLN A N 1
ATOM 775 C CA . GLN A 1 99 ? -18.150 6.592 0.881 1.00 89.31 99 GLN A CA 1
ATOM 776 C C . GLN A 1 99 ? -18.577 6.334 2.332 1.00 89.31 99 GLN A C 1
ATOM 778 O O . GLN A 1 99 ? -19.438 7.039 2.849 1.00 89.31 99 GLN A O 1
ATOM 783 N N . THR A 1 100 ? -17.976 5.341 2.990 1.00 88.31 100 THR A N 1
ATOM 784 C CA . THR A 1 100 ? -18.238 5.019 4.407 1.00 88.31 100 THR A CA 1
ATOM 785 C C . THR A 1 100 ? -17.312 5.754 5.373 1.00 88.31 100 THR A C 1
ATOM 787 O O . THR A 1 100 ? -17.482 5.680 6.588 1.00 88.31 100 THR A O 1
ATOM 790 N N . TYR A 1 101 ? -16.318 6.458 4.836 1.00 86.50 101 TYR A N 1
ATOM 791 C CA . TYR A 1 101 ? -15.273 7.105 5.605 1.00 86.50 101 TYR A CA 1
ATOM 792 C C . TYR A 1 101 ? -15.700 8.492 6.105 1.00 86.50 101 TYR A C 1
ATOM 794 O O . TYR A 1 101 ? -16.637 9.101 5.585 1.00 86.50 101 TYR A O 1
ATOM 802 N N . ARG A 1 102 ? -14.996 9.024 7.114 1.00 82.06 102 ARG A N 1
ATOM 803 C CA . ARG A 1 102 ? -15.284 10.351 7.684 1.00 82.06 102 ARG A CA 1
ATOM 804 C C . ARG A 1 102 ? -15.353 11.435 6.600 1.00 82.06 102 ARG A C 1
ATOM 806 O O . ARG A 1 102 ? -14.419 11.638 5.823 1.00 82.06 102 ARG A O 1
ATOM 813 N N . THR A 1 103 ? -16.456 12.175 6.602 1.00 77.12 103 THR A N 1
ATOM 814 C CA . THR A 1 103 ? -16.770 13.192 5.589 1.00 77.12 103 THR A CA 1
ATOM 815 C C . THR A 1 103 ? -16.169 14.561 5.897 1.00 77.12 103 THR A C 1
ATOM 817 O O . THR A 1 103 ? -16.062 15.393 4.996 1.00 77.12 103 THR A O 1
ATOM 820 N N . ASN A 1 104 ? -15.739 14.804 7.142 1.00 82.38 104 ASN A N 1
ATOM 821 C CA . ASN A 1 104 ? -15.138 16.077 7.521 1.00 82.38 104 ASN A CA 1
ATOM 822 C C . ASN A 1 104 ? -13.701 16.204 6.991 1.00 82.38 104 ASN A C 1
ATOM 824 O O . ASN A 1 104 ? -12.762 15.629 7.545 1.00 82.38 104 ASN A O 1
ATOM 828 N N . GLN A 1 105 ? -13.536 16.982 5.923 1.00 78.19 105 GLN A N 1
ATOM 829 C CA . GLN A 1 105 ? -12.257 17.149 5.230 1.00 78.19 105 GLN A CA 1
ATOM 830 C C . GLN A 1 105 ? -11.215 17.940 6.032 1.00 78.19 105 GLN A C 1
ATOM 832 O O . GLN A 1 105 ? -10.027 17.845 5.726 1.00 78.19 105 GLN A O 1
ATOM 837 N N . THR A 1 106 ? -11.617 18.701 7.058 1.00 82.19 106 THR A N 1
ATOM 838 C CA . THR A 1 106 ? -10.672 19.476 7.886 1.00 82.19 106 THR A CA 1
ATOM 839 C C . THR A 1 106 ? -9.737 18.585 8.692 1.00 82.19 106 THR A C 1
ATOM 841 O O . THR A 1 106 ? -8.607 18.975 8.975 1.00 82.19 106 THR A O 1
ATOM 844 N N . ASP A 1 107 ? -10.185 17.372 9.011 1.00 86.56 107 ASP A N 1
ATOM 845 C CA . ASP A 1 107 ? -9.456 16.446 9.879 1.00 86.56 107 ASP A CA 1
ATOM 846 C C . ASP A 1 107 ? -8.593 15.466 9.070 1.00 86.56 107 ASP A C 1
ATOM 848 O O . ASP A 1 107 ? -7.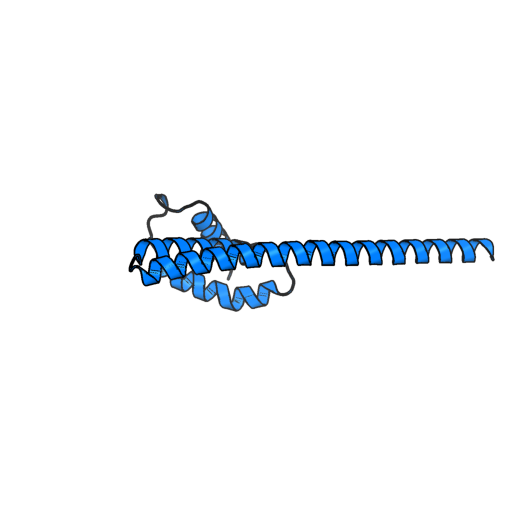931 14.583 9.630 1.00 86.56 107 ASP A O 1
ATOM 852 N N . TRP A 1 108 ? -8.622 15.585 7.741 1.00 90.44 108 TRP A N 1
ATOM 853 C CA . TRP A 1 108 ? -7.902 14.706 6.834 1.00 90.44 108 TRP A CA 1
ATOM 854 C C . TRP A 1 108 ? -6.396 14.963 6.895 1.00 90.44 108 TRP A C 1
ATOM 856 O O . TRP A 1 108 ? -5.890 16.070 6.660 1.00 90.44 108 TRP A O 1
ATOM 866 N N . LYS A 1 109 ? -5.654 13.887 7.143 1.00 91.38 109 LYS A N 1
ATOM 867 C CA . LYS A 1 109 ? -4.200 13.843 7.044 1.00 91.38 109 LYS A CA 1
ATOM 868 C C . LYS A 1 109 ? -3.785 14.186 5.604 1.00 91.38 109 LYS A C 1
ATOM 870 O O . LYS A 1 109 ? -4.561 13.984 4.666 1.00 91.38 109 LYS A O 1
ATOM 875 N N . PRO A 1 110 ? -2.555 14.681 5.390 1.00 93.75 110 PRO A N 1
ATOM 876 C CA . PRO A 1 110 ? -2.057 15.003 4.051 1.00 93.75 110 PRO A CA 1
ATOM 877 C C . PRO A 1 110 ? -2.252 13.875 3.023 1.00 93.75 110 PRO A C 1
ATOM 879 O O . PRO A 1 110 ? -2.751 14.139 1.934 1.00 93.75 110 PRO A O 1
ATOM 882 N N . VAL A 1 111 ? -1.980 12.621 3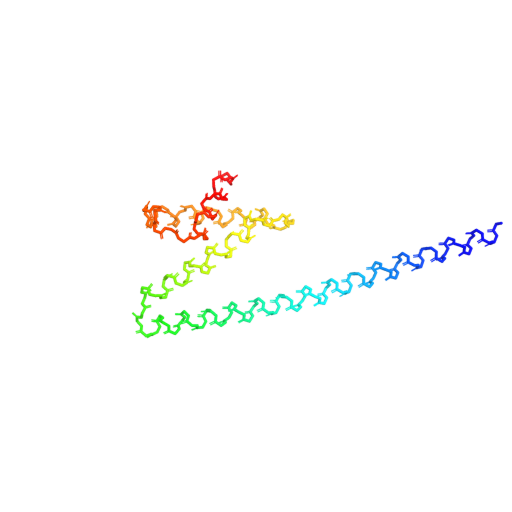.408 1.00 93.69 111 VAL A N 1
ATOM 883 C CA . VAL A 1 111 ? -2.144 11.445 2.531 1.00 93.69 111 VAL A CA 1
ATOM 884 C C . VAL A 1 111 ? -3.586 11.241 2.057 1.00 93.69 111 VAL A C 1
ATOM 886 O O . VAL A 1 111 ? -3.818 10.841 0.924 1.00 93.69 111 VAL A O 1
ATOM 889 N N . GLU A 1 112 ? -4.577 11.550 2.892 1.00 93.31 112 GLU A N 1
ATOM 890 C CA . GLU A 1 112 ? -5.989 11.389 2.531 1.00 93.31 112 GLU A CA 1
ATOM 891 C C . GLU A 1 112 ? -6.419 12.438 1.505 1.00 93.31 112 GLU A C 1
ATOM 893 O O . GLU A 1 112 ? -7.194 12.142 0.599 1.00 93.31 112 GLU A O 1
ATOM 898 N N . ARG A 1 113 ? -5.893 13.663 1.627 1.00 93.00 113 ARG A N 1
ATOM 899 C CA . ARG A 1 113 ? -6.141 14.740 0.661 1.00 93.00 113 ARG A CA 1
ATOM 900 C C . ARG A 1 113 ? -5.496 14.439 -0.687 1.00 93.00 113 ARG A C 1
ATOM 902 O O . ARG A 1 113 ? -6.119 14.662 -1.721 1.00 93.00 113 ARG A O 1
ATOM 909 N N . GLU A 1 114 ? -4.274 13.921 -0.666 1.00 94.31 114 GLU A N 1
ATOM 910 C CA . GLU A 1 114 ? -3.569 13.485 -1.870 1.00 94.31 114 GLU A CA 1
ATOM 911 C C . GLU A 1 114 ? -4.297 12.327 -2.559 1.00 94.31 114 GLU A C 1
ATOM 913 O O . GLU A 1 114 ? -4.575 12.396 -3.757 1.00 94.31 114 GLU A O 1
ATOM 918 N N . LEU A 1 115 ? -4.703 11.314 -1.790 1.00 93.69 115 LEU A N 1
ATOM 919 C CA . LEU A 1 115 ? -5.501 10.202 -2.293 1.00 93.69 115 LEU A CA 1
ATOM 920 C C . LEU A 1 115 ? -6.792 10.691 -2.958 1.00 93.69 115 LEU A C 1
ATOM 922 O O . LEU A 1 115 ? -7.117 10.260 -4.061 1.00 93.69 115 LEU A O 1
ATOM 926 N N . GLU A 1 116 ? -7.513 11.611 -2.318 1.00 93.00 116 GLU A N 1
ATOM 927 C CA . GLU A 1 116 ? -8.746 12.173 -2.869 1.00 93.00 116 GLU A CA 1
ATOM 928 C C . GLU A 1 116 ? -8.499 12.921 -4.190 1.00 93.00 116 GLU A C 1
ATOM 930 O O . GLU A 1 116 ? -9.289 12.815 -5.130 1.00 93.00 116 GLU A O 1
ATOM 935 N N . ALA A 1 117 ? -7.397 13.667 -4.288 1.00 92.88 117 ALA A N 1
ATOM 936 C CA . ALA A 1 117 ? -7.030 14.374 -5.510 1.00 92.88 117 ALA A CA 1
ATOM 937 C C . ALA A 1 117 ? -6.721 13.410 -6.666 1.00 92.88 117 ALA A C 1
ATOM 939 O O . ALA A 1 117 ? -7.099 13.690 -7.805 1.00 92.88 117 ALA A O 1
ATOM 940 N N . LEU A 1 118 ? -6.070 12.279 -6.380 1.00 93.62 118 LEU A N 1
ATOM 941 C CA . LEU A 1 118 ? -5.772 11.240 -7.369 1.00 93.62 118 LEU A CA 1
ATOM 942 C C . LEU A 1 118 ? -7.030 10.464 -7.775 1.00 93.62 118 LEU A C 1
ATOM 944 O O . LEU A 1 118 ? -7.270 10.262 -8.961 1.00 93.62 118 LEU A O 1
ATOM 948 N N . LEU A 1 119 ? -7.892 10.100 -6.822 1.00 92.31 119 LEU A N 1
ATOM 949 C CA . LEU A 1 119 ? -9.141 9.384 -7.108 1.00 92.31 119 LEU A CA 1
ATOM 950 C C . LEU A 1 119 ? -10.102 10.178 -8.003 1.00 92.31 119 LEU A C 1
ATOM 952 O O . LEU A 1 119 ? -10.857 9.570 -8.758 1.00 92.31 119 LEU A O 1
ATOM 956 N N . LYS A 1 120 ? -10.069 11.516 -7.947 1.00 91.06 120 LYS A N 1
ATOM 957 C CA . LYS A 1 120 ? -10.847 12.395 -8.840 1.00 91.06 120 LYS A CA 1
ATOM 958 C C . LYS A 1 120 ? -10.347 12.404 -10.286 1.00 91.06 120 LYS A C 1
ATOM 960 O O . LYS A 1 120 ? -11.104 12.778 -11.175 1.00 91.06 120 LYS A O 1
ATOM 965 N N . GLN A 1 121 ? -9.087 12.039 -10.514 1.00 89.62 121 GLN A N 1
ATOM 966 C CA . GLN A 1 121 ? -8.488 11.949 -11.850 1.00 89.62 121 GLN A CA 1
ATOM 967 C C . GLN A 1 121 ? -8.741 10.581 -12.495 1.00 89.62 121 GLN A C 1
ATOM 969 O O . GLN A 1 121 ? -8.641 10.446 -13.712 1.00 89.62 121 GLN A O 1
ATOM 974 N N . GLU A 1 122 ? -9.074 9.575 -11.685 1.00 85.19 122 GLU A N 1
ATOM 975 C CA . GLU A 1 122 ? -9.381 8.227 -12.146 1.00 85.19 122 GLU A CA 1
ATOM 976 C C . GLU A 1 122 ? -10.868 8.093 -12.526 1.00 85.19 122 GLU A C 1
ATOM 978 O O . GLU A 1 122 ? -11.740 8.503 -11.744 1.00 85.19 122 GLU A O 1
ATOM 983 N N . PRO A 1 123 ? -11.176 7.486 -13.688 1.00 70.94 123 PRO A N 1
ATOM 984 C CA . PRO A 1 123 ? -12.547 7.302 -14.160 1.00 70.94 123 PRO A CA 1
ATOM 985 C C . PRO A 1 123 ? -13.413 6.459 -13.207 1.00 70.94 123 PRO A C 1
ATOM 987 O O . PRO A 1 123 ? -12.886 5.659 -12.394 1.00 70.94 123 PRO A O 1
#